Protein AF-A0A238VX78-F1 (afdb_monomer)

pLDDT: mean 89.75, std 6.93, range [69.75, 97.62]

Organism: NCBI:txid1938746

Secondary structure (DSSP, 8-state)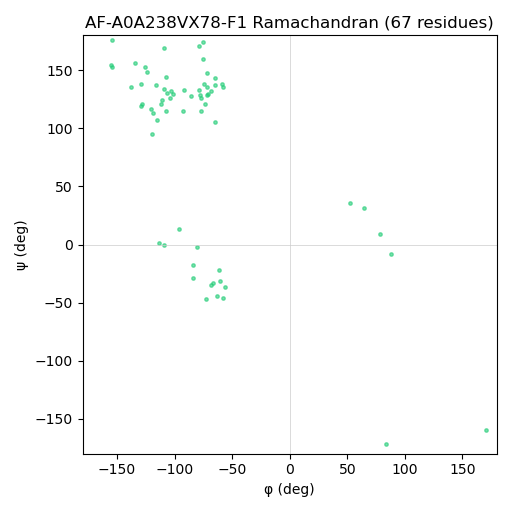:
-PEEEE----HHHHHHTEEEEES---TT-PPPTT-EEEEE-TT--EEEEEEEEEEE-SSSEEEEEEE--

Solvent-accessible surface area (backbone atoms only — not comparable to full-atom values): 4128 Å² total; per-residue (Å²): 130,67,52,77,43,80,47,88,72,54,74,63,32,63,75,69,38,39,48,78,46,62,74,74,88,49,96,91,49,86,80,54,66,70,37,54,32,31,39,28,30,90,87,67,50,76,45,49,26,30,26,72,38,73,42,88,48,98,89,41,52,34,35,37,32,34,48,77,120

Radius of gyration: 11.11 Å; Cα contacts (8 Å, |Δi|>4): 133; chains: 1; bounding box: 25×24×26 Å

Sequence (69 aa):
MPTEVTTEL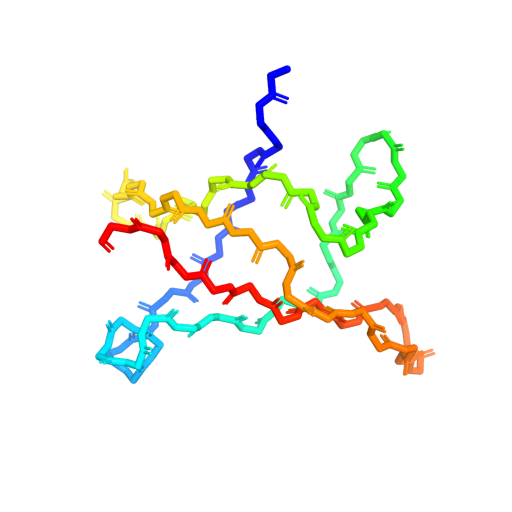GPVERALGIAYLSDVDLEDGPLPAGAAVVLVDEGGHRHPGVVAAVEPGHYGRHYRVRFTV

Foldseek 3Di:
DAAEFEDADDPVCVVQQKDKDDPTDDPVDDDDFQGWYWYQYPVRDTFTWTFNDWDDDPVGIITITGTPD

Nearest PDB structures (foldseek):
  4v9h-assembly1_BZ  TM=4.396E-01  e=1.512E-01  Thermus thermophilus HB8
  4wq1-assembly2_D5  TM=4.631E-01  e=5.538E-01  Thermus thermophilus HB8
  6r76-assembly2_D  TM=4.933E-01  e=1.584E+00  Thermococcus litoralis DSM 5473
  6r76-assembly2_C  TM=4.449E-01  e=1.237E+00  Thermococcus litoralis DSM 5473
  4lb0-assembly1_B  TM=4.764E-01  e=3.327E+00  Allorhizobium ampelinum S4

Mean predicted aligned error: 3.73 Å

Structure (mmCIF, N/CA/C/O backbone):
data_AF-A0A238VX78-F1
#
_entry.id   AF-A0A238VX78-F1
#
loop_
_atom_site.group_PDB
_atom_site.id
_atom_site.type_symbol
_atom_site.label_atom_id
_atom_site.label_alt_id
_atom_site.label_comp_id
_atom_site.label_asym_id
_atom_site.label_entity_id
_atom_site.label_seq_id
_atom_site.pdbx_PDB_ins_code
_atom_site.Cartn_x
_atom_site.Cartn_y
_atom_site.Cartn_z
_atom_site.occupancy
_atom_site.B_iso_or_equiv
_atom_site.auth_seq_id
_atom_site.auth_comp_id
_atom_site.auth_asym_id
_atom_site.auth_atom_id
_atom_site.pdbx_PDB_model_num
ATOM 1 N N . MET A 1 1 ? -1.593 15.730 4.946 1.00 69.75 1 MET A N 1
ATOM 2 C CA . MET A 1 1 ? -1.631 15.365 3.512 1.00 69.75 1 MET A CA 1
ATOM 3 C C . MET A 1 1 ? -1.315 13.877 3.423 1.00 69.75 1 MET A C 1
ATOM 5 O O . MET A 1 1 ? -0.619 13.418 4.321 1.00 69.75 1 MET A O 1
ATOM 9 N N . PRO A 1 2 ? -1.885 13.104 2.482 1.00 82.00 2 PRO A N 1
ATOM 10 C CA . PRO A 1 2 ? -1.572 11.678 2.378 1.00 82.00 2 PRO A CA 1
ATOM 11 C C . PRO A 1 2 ? -0.099 11.486 2.001 1.00 82.00 2 PRO A C 1
ATOM 13 O O . PRO A 1 2 ? 0.436 12.274 1.223 1.00 82.00 2 PRO A O 1
ATOM 16 N N . THR A 1 3 ? 0.540 10.456 2.553 1.00 90.38 3 THR A N 1
ATOM 17 C CA . THR A 1 3 ? 1.932 10.121 2.229 1.00 90.38 3 THR A CA 1
ATOM 18 C C . THR A 1 3 ? 2.002 9.545 0.820 1.00 90.38 3 THR A C 1
ATOM 20 O O . THR A 1 3 ? 1.248 8.626 0.488 1.00 90.38 3 THR A O 1
ATOM 23 N N . GLU A 1 4 ? 2.888 10.085 -0.011 1.00 92.31 4 GLU A N 1
ATOM 24 C CA . GLU A 1 4 ? 3.126 9.569 -1.358 1.00 92.31 4 GLU A CA 1
ATOM 25 C C . GLU A 1 4 ? 4.257 8.548 -1.329 1.00 92.31 4 GLU A C 1
ATOM 27 O O . GLU A 1 4 ? 5.296 8.785 -0.718 1.00 92.31 4 GLU A O 1
ATOM 32 N N . VAL A 1 5 ? 4.044 7.405 -1.978 1.00 91.50 5 VAL A N 1
ATOM 33 C CA . VAL A 1 5 ? 5.041 6.339 -2.072 1.00 91.50 5 VAL A CA 1
ATOM 34 C C . VAL A 1 5 ? 5.188 5.933 -3.527 1.00 91.50 5 VAL A C 1
ATOM 36 O O . VAL A 1 5 ? 4.235 5.456 -4.144 1.00 9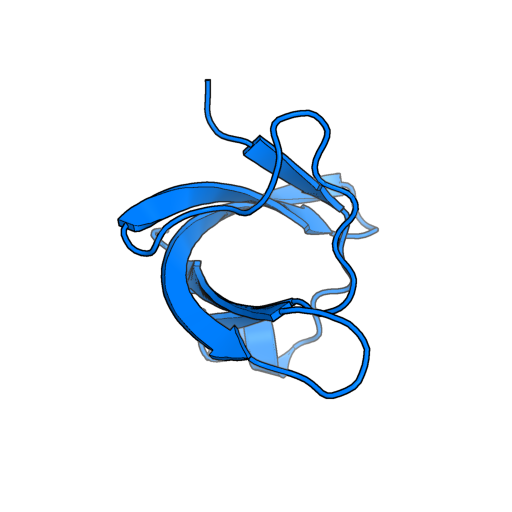1.50 5 VAL A O 1
ATOM 39 N N . THR A 1 6 ? 6.389 6.098 -4.071 1.00 91.56 6 THR A N 1
ATOM 40 C CA . THR A 1 6 ? 6.715 5.592 -5.405 1.00 91.56 6 THR A CA 1
ATOM 41 C C . THR A 1 6 ? 6.973 4.093 -5.326 1.00 91.56 6 THR A C 1
ATOM 43 O O . THR A 1 6 ? 7.752 3.641 -4.487 1.00 91.56 6 THR A O 1
ATOM 46 N N . THR A 1 7 ? 6.310 3.306 -6.169 1.00 91.25 7 THR A N 1
ATOM 47 C CA . THR A 1 7 ? 6.444 1.844 -6.160 1.00 91.25 7 THR A CA 1
ATOM 48 C C . THR A 1 7 ? 6.106 1.246 -7.523 1.00 91.25 7 THR A C 1
ATOM 50 O O . THR A 1 7 ? 5.341 1.828 -8.289 1.00 91.25 7 THR A O 1
ATOM 53 N N . GLU A 1 8 ? 6.652 0.075 -7.838 1.00 91.12 8 GLU A N 1
ATOM 54 C CA . GLU A 1 8 ? 6.258 -0.668 -9.033 1.00 91.12 8 GLU A CA 1
ATOM 55 C C . GLU A 1 8 ? 4.909 -1.361 -8.784 1.00 91.12 8 GLU A C 1
ATOM 57 O O . GLU A 1 8 ? 4.743 -2.100 -7.814 1.00 91.12 8 GLU A O 1
ATOM 62 N N . LEU A 1 9 ? 3.926 -1.120 -9.659 1.00 91.94 9 LEU A N 1
ATOM 63 C CA . LEU A 1 9 ? 2.616 -1.772 -9.598 1.00 91.94 9 LEU A CA 1
ATOM 64 C C . LEU A 1 9 ? 2.404 -2.646 -10.830 1.00 91.94 9 LEU A C 1
ATOM 66 O O . LEU A 1 9 ? 2.149 -2.149 -11.932 1.00 91.94 9 LEU A O 1
ATOM 70 N N . GLY A 1 10 ? 2.465 -3.958 -10.620 1.00 90.69 10 GLY A N 1
ATOM 71 C CA . GLY A 1 10 ? 2.212 -4.949 -11.649 1.00 90.69 10 GLY A CA 1
ATOM 72 C C . GLY A 1 10 ? 0.722 -5.111 -11.990 1.00 90.69 10 GLY A C 1
ATOM 73 O O . GLY A 1 10 ? -0.173 -4.531 -11.360 1.00 90.69 10 GLY A O 1
ATOM 74 N N . PRO A 1 11 ? 0.410 -5.920 -13.022 1.00 90.19 11 PRO A N 1
ATOM 75 C CA . PRO A 1 11 ? -0.970 -6.196 -13.423 1.00 90.19 11 PRO A CA 1
ATOM 76 C C . PRO A 1 11 ? -1.801 -6.867 -12.322 1.00 90.19 11 PRO A C 1
ATOM 78 O O . PRO A 1 11 ? -3.011 -6.659 -12.260 1.00 90.19 11 PRO A O 1
ATOM 81 N N . VAL A 1 12 ? -1.165 -7.670 -11.463 1.00 92.06 12 VAL A N 1
ATOM 82 C CA . VAL A 1 12 ? -1.839 -8.415 -10.391 1.00 92.06 12 VAL A CA 1
ATOM 83 C C . VAL A 1 12 ? -2.277 -7.469 -9.278 1.00 92.06 12 VAL A C 1
ATOM 85 O O . VAL A 1 12 ? -3.437 -7.503 -8.877 1.00 92.06 12 VAL A O 1
ATOM 88 N N . GLU A 1 13 ? -1.394 -6.581 -8.830 1.00 93.94 13 GLU A N 1
ATOM 89 C CA . GLU A 1 13 ? -1.669 -5.579 -7.798 1.00 93.94 13 GLU A CA 1
ATOM 90 C C . GLU A 1 13 ? -2.834 -4.682 -8.219 1.00 93.94 13 GLU A C 1
ATOM 92 O O . GLU A 1 13 ? -3.784 -4.472 -7.461 1.00 93.94 13 GLU A O 1
ATOM 97 N N . ARG A 1 14 ? -2.803 -4.224 -9.477 1.00 89.56 14 ARG A N 1
ATOM 98 C CA . ARG A 1 14 ? -3.868 -3.408 -10.073 1.00 89.56 14 ARG A CA 1
ATOM 99 C C . ARG A 1 14 ? -5.194 -4.161 -10.160 1.00 89.56 14 ARG A C 1
ATOM 101 O O . ARG A 1 14 ? -6.225 -3.599 -9.809 1.00 89.56 14 ARG A O 1
ATOM 108 N N . ALA A 1 15 ? -5.184 -5.422 -10.594 1.00 92.25 15 ALA A N 1
ATOM 109 C CA . ALA A 1 15 ? -6.401 -6.227 -10.707 1.00 92.25 15 ALA A CA 1
ATOM 110 C C . ALA A 1 15 ? -7.019 -6.569 -9.341 1.00 92.25 15 ALA A C 1
ATOM 112 O O . ALA A 1 15 ? -8.241 -6.643 -9.215 1.00 92.25 15 ALA A O 1
ATOM 113 N N . LEU A 1 16 ? -6.186 -6.778 -8.318 1.00 94.06 16 LEU A N 1
ATOM 114 C CA . LEU A 1 16 ? -6.631 -7.073 -6.956 1.00 94.06 16 LEU A CA 1
ATOM 115 C C . LEU A 1 16 ? -6.975 -5.811 -6.151 1.00 94.06 16 LEU A C 1
ATOM 117 O O . LEU A 1 16 ? -7.641 -5.918 -5.119 1.00 94.06 16 LEU A O 1
ATOM 121 N N . GLY A 1 17 ? -6.518 -4.634 -6.591 1.00 94.62 17 GLY A N 1
ATOM 122 C CA . GLY A 1 17 ? -6.628 -3.383 -5.840 1.00 94.62 17 GLY A CA 1
ATOM 123 C C . GLY A 1 17 ? -5.832 -3.418 -4.532 1.00 94.62 17 GLY A C 1
ATOM 124 O O . GLY A 1 17 ? -6.267 -2.857 -3.521 1.00 94.62 17 GLY A O 1
ATOM 125 N N . ILE A 1 18 ? -4.718 -4.154 -4.508 1.00 95.56 18 ILE A N 1
ATOM 126 C CA . ILE A 1 18 ? -3.874 -4.352 -3.326 1.00 95.56 18 ILE A CA 1
ATOM 127 C C . ILE A 1 18 ? -2.410 -4.260 -3.747 1.00 95.56 18 ILE A C 1
ATOM 129 O O . ILE A 1 18 ? -2.013 -4.892 -4.719 1.00 95.56 18 ILE A O 1
ATOM 133 N N . ALA A 1 19 ? -1.605 -3.544 -2.965 1.00 95.31 19 ALA A N 1
ATOM 134 C CA . ALA A 1 19 ? -0.154 -3.519 -3.100 1.00 95.31 19 ALA A CA 1
ATOM 135 C C . ALA A 1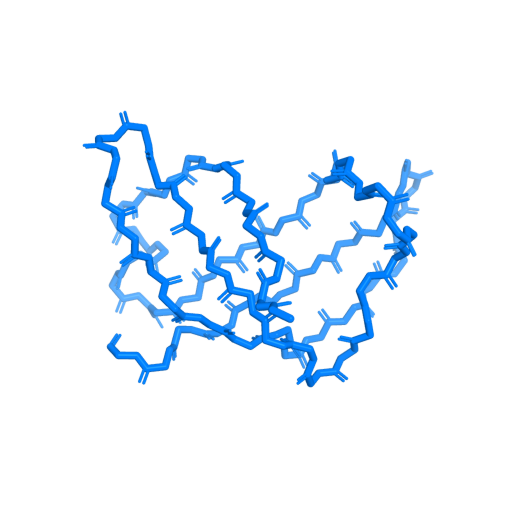 19 ? 0.522 -3.909 -1.782 1.00 95.31 19 ALA A C 1
ATOM 137 O O . ALA A 1 19 ? 0.006 -3.633 -0.693 1.00 95.31 19 ALA A O 1
ATOM 138 N N . TYR A 1 20 ? 1.690 -4.532 -1.893 1.00 93.56 20 TYR A N 1
ATOM 139 C CA . TYR A 1 20 ? 2.552 -4.855 -0.765 1.00 93.56 20 TYR A CA 1
ATOM 140 C C . TYR A 1 20 ? 3.805 -4.002 -0.860 1.00 93.56 20 TYR A C 1
ATOM 142 O O . TYR A 1 20 ? 4.523 -4.068 -1.851 1.00 93.56 20 TYR A O 1
ATOM 150 N N . LEU A 1 21 ? 4.056 -3.200 0.167 1.00 91.25 21 LEU A N 1
ATOM 151 C CA . LEU A 1 21 ? 5.227 -2.342 0.232 1.00 91.25 21 LEU A CA 1
ATOM 152 C C . LEU A 1 21 ? 6.179 -2.878 1.292 1.00 91.25 21 LEU A C 1
ATOM 154 O O . LEU A 1 21 ? 5.761 -3.182 2.411 1.00 91.25 21 LEU A O 1
ATOM 158 N N . SER A 1 22 ? 7.452 -2.960 0.949 1.00 87.12 22 SER A N 1
ATOM 159 C CA . SER A 1 22 ? 8.555 -3.266 1.856 1.00 87.12 22 SER A CA 1
ATOM 160 C C . SER A 1 22 ? 9.598 -2.166 1.753 1.00 87.12 22 SER A C 1
ATOM 162 O O . SER A 1 22 ? 9.708 -1.535 0.705 1.00 87.12 22 SER A O 1
ATOM 164 N N . ASP A 1 23 ? 10.348 -1.950 2.833 1.00 77.69 23 ASP A N 1
ATOM 165 C CA . ASP A 1 23 ? 11.507 -1.046 2.864 1.00 77.69 23 ASP A CA 1
ATOM 166 C C . ASP A 1 23 ? 11.208 0.372 2.351 1.00 77.69 23 ASP A C 1
ATOM 168 O O . ASP A 1 23 ? 12.027 1.018 1.703 1.00 77.69 23 ASP A O 1
ATOM 172 N N . VAL A 1 24 ? 9.999 0.857 2.644 1.00 81.06 24 VAL A N 1
ATOM 173 C CA . VAL A 1 24 ? 9.578 2.206 2.275 1.00 81.06 24 VAL A CA 1
ATOM 174 C C . VAL A 1 24 ? 10.279 3.205 3.186 1.00 81.06 24 VAL A C 1
ATOM 176 O O . VAL A 1 24 ? 10.094 3.155 4.405 1.00 81.06 24 VAL A O 1
ATOM 179 N N . ASP A 1 25 ? 11.052 4.113 2.595 1.00 76.12 25 ASP A N 1
ATOM 180 C CA . ASP A 1 25 ? 11.617 5.242 3.326 1.00 76.12 25 ASP A CA 1
ATOM 181 C C . ASP A 1 25 ? 10.518 6.288 3.545 1.00 76.12 25 ASP A C 1
ATOM 183 O O . ASP A 1 25 ? 9.937 6.822 2.599 1.00 76.12 25 ASP A O 1
ATOM 187 N N . LEU A 1 26 ? 10.162 6.500 4.807 1.00 80.25 26 LEU A N 1
ATOM 188 C CA . LEU A 1 26 ? 9.064 7.365 5.217 1.00 80.25 26 LEU A CA 1
ATOM 189 C C . LEU A 1 26 ? 9.647 8.482 6.076 1.00 80.25 26 LEU A C 1
ATOM 191 O O . LEU A 1 26 ? 10.100 8.224 7.192 1.00 80.25 26 LEU A O 1
ATOM 195 N N . GLU A 1 27 ? 9.595 9.719 5.577 1.00 73.44 27 GLU A N 1
ATOM 196 C CA . GLU A 1 27 ? 10.192 10.889 6.242 1.00 73.44 27 GLU A CA 1
ATOM 197 C C . GLU A 1 27 ? 9.662 11.097 7.676 1.00 73.44 27 GLU A C 1
ATOM 199 O O . GLU A 1 27 ? 10.423 11.439 8.579 1.00 73.44 27 GLU A O 1
ATOM 204 N N . ASP A 1 28 ? 8.375 10.813 7.911 1.00 75.69 28 ASP A N 1
ATOM 205 C CA . ASP A 1 28 ? 7.692 11.001 9.202 1.00 75.69 28 ASP A CA 1
ATOM 206 C C . ASP A 1 28 ? 7.629 9.721 10.065 1.00 75.69 28 ASP A C 1
ATOM 208 O O . ASP A 1 28 ? 6.886 9.641 11.050 1.00 75.69 28 ASP A O 1
ATOM 212 N N . GLY A 1 29 ? 8.403 8.691 9.710 1.00 77.06 29 GLY A N 1
ATOM 213 C CA . GLY A 1 29 ? 8.380 7.394 10.382 1.00 77.06 29 GLY A CA 1
ATOM 214 C C . GLY A 1 29 ? 7.265 6.459 9.887 1.00 77.06 29 GLY A C 1
ATOM 215 O O . GLY A 1 29 ? 6.610 6.710 8.876 1.00 77.06 29 GLY A O 1
ATOM 216 N N . PRO A 1 30 ? 7.058 5.309 10.553 1.00 84.00 30 PRO A N 1
AT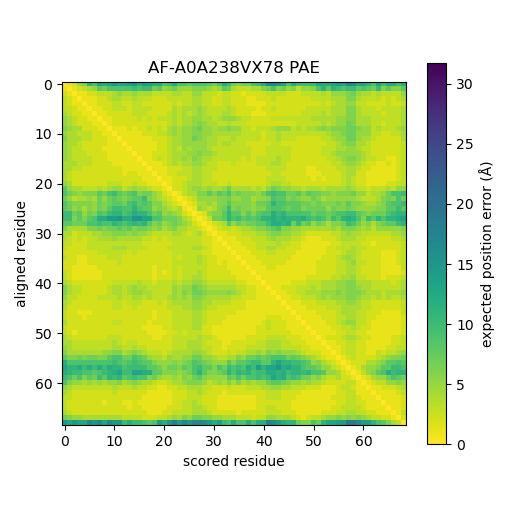OM 217 C CA . PRO A 1 30 ? 6.261 4.230 9.989 1.00 84.00 30 PRO A CA 1
ATOM 218 C C . PRO A 1 30 ? 4.764 4.554 9.950 1.00 84.00 30 PRO A C 1
ATOM 220 O O . PRO A 1 30 ? 4.175 4.958 10.952 1.00 84.00 30 PRO A O 1
ATOM 223 N N . LEU A 1 31 ? 4.119 4.242 8.824 1.00 88.75 31 LEU A N 1
ATOM 224 C CA . LEU A 1 31 ? 2.679 4.437 8.661 1.00 88.75 31 LEU A CA 1
ATOM 225 C C . LEU A 1 31 ? 1.860 3.486 9.558 1.00 88.75 31 LEU A C 1
ATOM 227 O O . LEU A 1 31 ? 2.112 2.278 9.570 1.00 88.75 31 LEU A O 1
ATOM 231 N N . PRO A 1 32 ? 0.858 3.974 10.306 1.00 91.62 32 PRO A N 1
ATOM 232 C CA . PRO A 1 32 ? -0.068 3.101 11.018 1.00 91.62 32 PRO A CA 1
ATOM 233 C C . PRO A 1 32 ? -1.084 2.458 10.061 1.00 91.62 32 PRO A C 1
ATOM 235 O O . PRO A 1 32 ? -1.373 2.978 8.982 1.00 91.62 32 PRO A O 1
ATOM 238 N N . ALA A 1 33 ? -1.695 1.348 10.486 1.00 94.06 33 ALA A N 1
ATOM 239 C CA . ALA A 1 33 ? -2.891 0.840 9.818 1.00 94.06 33 ALA A CA 1
ATOM 240 C C . ALA A 1 33 ? -4.003 1.908 9.840 1.00 94.06 33 ALA A C 1
ATOM 242 O O . ALA A 1 33 ? -4.194 2.597 10.841 1.00 94.06 33 ALA A O 1
ATOM 243 N N . GLY A 1 34 ? -4.718 2.059 8.728 1.00 94.75 34 GLY A N 1
ATOM 244 C CA . GLY A 1 34 ? -5.702 3.119 8.506 1.00 94.75 34 GLY A CA 1
ATOM 245 C C . GLY A 1 34 ? -5.123 4.413 7.927 1.00 94.75 34 GLY A C 1
ATOM 246 O O . GLY A 1 34 ? -5.898 5.285 7.537 1.00 94.75 34 GLY A O 1
ATOM 247 N N . ALA A 1 35 ? -3.796 4.551 7.823 1.00 93.75 35 ALA A N 1
ATOM 248 C CA . ALA A 1 35 ? -3.189 5.720 7.194 1.00 93.75 35 ALA A CA 1
ATOM 249 C C . ALA A 1 35 ? -3.539 5.802 5.703 1.00 93.75 35 ALA A C 1
ATOM 251 O O . ALA A 1 35 ? -3.489 4.798 4.986 1.00 93.75 35 ALA A O 1
ATOM 252 N N . ALA A 1 36 ? -3.867 7.011 5.246 1.00 94.81 36 ALA A N 1
ATOM 253 C CA . ALA A 1 36 ? -4.082 7.307 3.837 1.00 94.81 36 ALA A CA 1
ATOM 254 C C . ALA A 1 36 ? -2.740 7.462 3.115 1.00 94.81 36 ALA A C 1
ATOM 256 O O . ALA A 1 36 ? -1.860 8.195 3.575 1.00 94.81 36 ALA A O 1
ATOM 257 N N . VAL A 1 37 ? -2.621 6.807 1.965 1.00 94.38 37 VAL A N 1
ATOM 258 C CA . VAL A 1 37 ? -1.430 6.830 1.116 1.00 94.38 37 VAL A CA 1
ATOM 259 C C . VAL A 1 37 ? -1.819 7.038 -0.340 1.00 94.38 37 VAL A C 1
ATOM 261 O O . VAL A 1 37 ? -2.934 6.717 -0.755 1.00 94.38 37 VAL A O 1
ATOM 264 N N . VAL A 1 38 ? -0.893 7.561 -1.132 1.00 95.25 38 VAL A N 1
ATOM 265 C CA . VAL A 1 38 ? -1.006 7.593 -2.591 1.00 95.25 38 VAL A CA 1
ATOM 266 C C . VAL A 1 38 ? 0.181 6.842 -3.160 1.00 95.25 38 VAL A C 1
ATOM 268 O O . VAL A 1 38 ? 1.321 7.258 -2.971 1.00 95.25 38 VAL A O 1
ATOM 271 N N . LEU A 1 39 ? -0.085 5.740 -3.856 1.00 94.56 39 LEU A N 1
ATOM 272 C CA . LEU A 1 39 ? 0.960 5.020 -4.570 1.00 94.56 39 LEU A CA 1
ATOM 273 C C . LEU A 1 39 ? 1.142 5.652 -5.940 1.00 94.56 39 LEU A C 1
ATOM 275 O O . LEU A 1 39 ? 0.165 5.831 -6.669 1.00 94.56 39 LEU A O 1
ATOM 279 N N . VAL A 1 40 ? 2.373 6.004 -6.279 1.00 94.06 40 VAL A N 1
ATOM 280 C CA . VAL A 1 40 ? 2.726 6.538 -7.591 1.00 94.06 40 VAL A CA 1
ATOM 281 C C . VAL A 1 40 ? 3.497 5.455 -8.327 1.00 94.06 40 VAL A C 1
ATOM 283 O O . VAL A 1 40 ? 4.566 5.053 -7.874 1.00 94.06 40 VAL A O 1
ATOM 286 N N . ASP A 1 41 ? 2.937 4.946 -9.424 1.00 92.19 41 ASP A N 1
ATOM 287 C CA . ASP A 1 41 ? 3.653 3.969 -10.244 1.00 92.19 41 ASP A CA 1
ATOM 288 C C . ASP A 1 41 ? 4.691 4.624 -11.161 1.00 92.19 41 ASP A C 1
ATOM 290 O O . ASP A 1 41 ? 4.752 5.847 -11.292 1.00 92.19 41 ASP A O 1
ATOM 294 N N . GLU A 1 42 ? 5.523 3.811 -11.811 1.00 90.06 42 GLU A N 1
ATOM 295 C CA . GLU A 1 42 ? 6.589 4.289 -12.704 1.00 90.06 42 GLU A CA 1
ATOM 296 C C . GLU A 1 42 ? 6.070 5.094 -13.909 1.00 90.06 42 GLU A C 1
ATOM 298 O O . GLU A 1 42 ? 6.801 5.901 -14.481 1.00 90.06 42 GLU A O 1
ATOM 303 N N . GLY A 1 43 ? 4.800 4.911 -14.285 1.00 90.31 43 GLY A N 1
ATOM 304 C CA . GLY A 1 43 ? 4.130 5.713 -15.310 1.00 90.31 43 GLY A CA 1
ATOM 305 C C . GLY A 1 43 ? 3.624 7.063 -14.793 1.00 90.31 43 GLY A C 1
ATOM 306 O O . GLY A 1 43 ? 3.064 7.844 -15.562 1.00 90.31 43 GLY A O 1
ATOM 307 N N . GLY A 1 44 ? 3.793 7.344 -13.499 1.00 92.31 44 GLY A N 1
ATOM 308 C CA . GLY A 1 44 ? 3.265 8.524 -12.823 1.00 92.31 44 GLY A CA 1
ATOM 309 C C . GLY A 1 44 ? 1.777 8.422 -12.483 1.00 92.31 44 GLY A C 1
ATOM 310 O O . GLY A 1 44 ? 1.182 9.420 -12.062 1.00 92.31 44 GLY A O 1
ATOM 311 N N . HIS A 1 45 ? 1.146 7.254 -12.654 1.00 92.88 45 HIS A N 1
ATOM 312 C CA . HIS A 1 45 ? -0.250 7.084 -12.269 1.00 92.88 45 HIS A CA 1
ATOM 313 C C . HIS A 1 45 ? -0.371 6.997 -10.753 1.00 92.88 45 HIS A C 1
ATOM 315 O O . HIS A 1 45 ? 0.414 6.339 -10.073 1.00 92.88 45 HIS A O 1
ATOM 321 N N . ARG A 1 46 ? -1.389 7.677 -10.230 1.00 94.56 46 ARG A N 1
ATOM 322 C CA . ARG A 1 46 ? -1.625 7.819 -8.796 1.00 94.56 46 ARG A CA 1
ATOM 323 C C . ARG A 1 46 ? -2.765 6.901 -8.386 1.00 94.56 46 ARG A C 1
ATOM 325 O O . ARG A 1 46 ? -3.862 7.009 -8.927 1.00 94.56 46 ARG A O 1
ATOM 332 N N . HIS A 1 47 ? -2.508 6.063 -7.391 1.00 95.00 47 HIS A N 1
ATOM 333 C CA . HIS A 1 47 ? -3.440 5.078 -6.852 1.00 95.00 47 HIS A CA 1
ATOM 334 C C . HIS A 1 47 ? -3.678 5.384 -5.367 1.00 95.00 47 HIS A C 1
ATOM 336 O O . HIS A 1 47 ? -2.868 5.012 -4.511 1.00 95.00 47 HIS A O 1
ATOM 342 N N . PRO A 1 48 ? -4.749 6.129 -5.038 1.00 96.50 48 PRO A N 1
ATOM 343 C CA . PRO A 1 48 ? -5.164 6.359 -3.661 1.00 96.50 48 PRO A CA 1
ATOM 344 C C . PRO A 1 48 ? -5.443 5.043 -2.931 1.00 96.50 48 PRO A C 1
ATOM 346 O O . PRO A 1 48 ? -6.124 4.160 -3.459 1.00 96.50 48 PRO A O 1
ATOM 349 N N . GLY A 1 49 ? -4.957 4.927 -1.699 1.00 96.25 49 GLY A N 1
ATOM 350 C CA . GLY A 1 49 ? -5.143 3.738 -0.885 1.00 96.25 49 GLY A CA 1
ATOM 351 C C . GLY A 1 49 ? -5.070 3.994 0.614 1.00 96.25 49 GLY A C 1
ATOM 352 O O . GLY A 1 49 ? -4.800 5.098 1.088 1.00 96.25 49 GLY A O 1
ATOM 353 N N . VAL A 1 50 ? -5.321 2.930 1.370 1.00 96.75 50 VAL A N 1
ATOM 354 C CA . VAL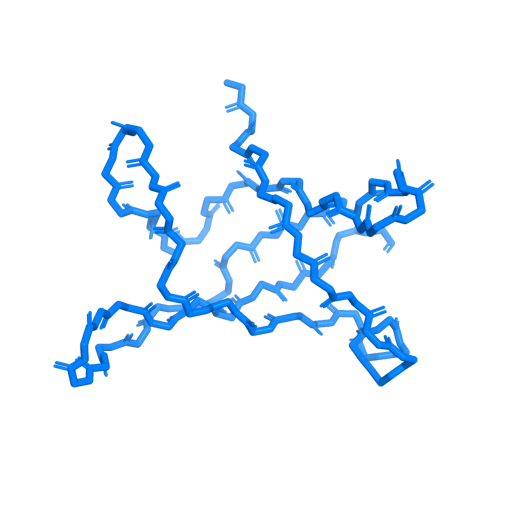 A 1 50 ? -5.237 2.907 2.832 1.00 96.75 50 VAL A CA 1
ATOM 355 C C . VAL A 1 50 ? -4.379 1.727 3.268 1.00 96.75 50 VAL A C 1
ATOM 357 O O . VAL A 1 50 ? -4.522 0.618 2.743 1.00 96.75 50 VAL A O 1
ATOM 360 N N . VAL A 1 51 ? -3.508 1.942 4.254 1.00 96.19 51 VAL A N 1
ATOM 361 C CA . VAL A 1 51 ? -2.737 0.867 4.891 1.00 96.19 51 VAL A CA 1
ATOM 362 C C . VAL A 1 51 ? -3.701 -0.068 5.624 1.00 96.19 51 VAL A C 1
ATOM 364 O O . VAL A 1 51 ? -4.234 0.257 6.680 1.00 96.19 51 VAL A O 1
ATOM 367 N N . ALA A 1 52 ? -3.945 -1.245 5.063 1.00 96.38 52 ALA A N 1
ATOM 368 C CA . ALA A 1 52 ? -4.862 -2.240 5.602 1.00 96.38 52 ALA A CA 1
ATOM 369 C C . ALA A 1 52 ? -4.216 -3.125 6.678 1.00 96.38 52 ALA A C 1
ATOM 371 O O . ALA A 1 52 ? -4.921 -3.654 7.534 1.00 96.38 52 ALA A O 1
ATOM 372 N N . ALA A 1 53 ? -2.901 -3.340 6.612 1.00 94.88 53 ALA A N 1
ATOM 373 C CA . ALA A 1 53 ? -2.144 -4.080 7.618 1.00 94.88 53 ALA A CA 1
ATOM 374 C C . ALA A 1 53 ? -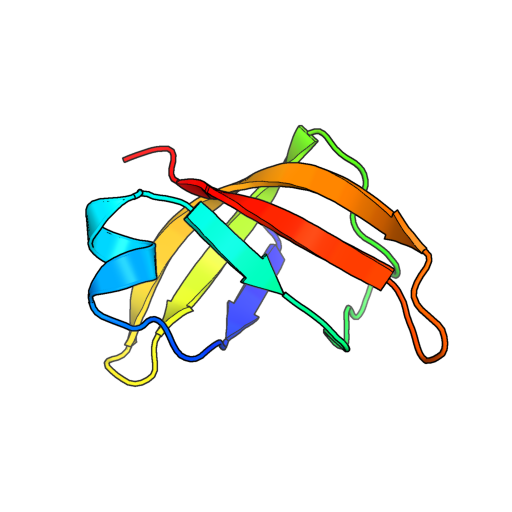0.675 -3.644 7.626 1.00 94.88 53 ALA A C 1
ATOM 376 O O . ALA A 1 53 ? -0.153 -3.207 6.598 1.00 94.88 53 ALA A O 1
ATOM 377 N N . VAL A 1 54 ? -0.032 -3.793 8.785 1.00 93.44 54 VAL A N 1
ATOM 378 C CA . VAL A 1 54 ? 1.403 -3.569 8.982 1.00 93.44 54 VAL A CA 1
ATOM 379 C C . VAL A 1 54 ? 1.976 -4.805 9.657 1.00 93.44 54 VAL A C 1
ATOM 381 O O . VAL A 1 54 ? 1.546 -5.163 10.753 1.00 93.44 54 VAL A O 1
ATOM 384 N N . GLU A 1 55 ? 2.936 -5.446 9.009 1.00 91.12 55 GLU A N 1
ATOM 385 C CA . GLU A 1 55 ? 3.574 -6.670 9.483 1.00 91.12 55 GLU A CA 1
ATOM 386 C C . GLU A 1 55 ? 5.065 -6.411 9.748 1.00 91.12 55 GLU A C 1
ATOM 388 O O . GLU A 1 55 ? 5.720 -5.716 8.966 1.00 91.12 55 GLU A O 1
ATOM 393 N N . PRO A 1 56 ? 5.631 -6.921 10.855 1.00 86.44 56 PRO A N 1
ATOM 394 C CA . PRO A 1 56 ? 7.067 -6.846 11.087 1.00 86.44 56 PRO A CA 1
ATOM 395 C C . PRO A 1 56 ? 7.807 -7.783 10.120 1.00 86.44 56 PRO A C 1
ATOM 397 O O . PRO A 1 56 ? 7.483 -8.963 10.018 1.00 86.44 56 PRO A O 1
ATOM 400 N N . GLY A 1 57 ? 8.813 -7.259 9.429 1.00 81.12 57 GLY A N 1
ATOM 401 C CA . GLY A 1 57 ? 9.748 -7.998 8.584 1.00 81.12 57 GLY A CA 1
ATOM 402 C C . GLY A 1 57 ? 11.143 -8.069 9.203 1.00 81.12 57 GLY A C 1
ATOM 403 O O . GLY A 1 57 ? 11.449 -7.380 10.175 1.00 81.12 57 GLY A O 1
ATOM 404 N N . HIS A 1 58 ? 12.014 -8.901 8.627 1.00 76.19 58 HIS A N 1
ATOM 405 C CA . HIS A 1 58 ? 13.393 -9.060 9.111 1.00 76.19 58 HIS A CA 1
ATOM 406 C C . HIS A 1 58 ? 14.235 -7.783 8.924 1.00 76.19 58 HIS A C 1
ATOM 408 O O . HIS A 1 58 ? 15.092 -7.492 9.754 1.00 76.19 58 HIS A O 1
ATOM 414 N N . TYR A 1 59 ? 13.968 -7.016 7.861 1.00 76.38 59 TYR A N 1
ATOM 415 C CA . TYR A 1 59 ? 14.717 -5.804 7.497 1.00 76.38 59 TYR A CA 1
ATOM 416 C C . TYR A 1 59 ? 13.903 -4.507 7.599 1.00 76.38 59 TYR A C 1
ATOM 418 O O . TYR A 1 59 ? 14.427 -3.430 7.343 1.00 76.38 59 TYR A O 1
ATOM 426 N N . GLY A 1 60 ? 12.641 -4.584 8.023 1.00 82.38 60 GLY A N 1
ATOM 427 C CA . GLY A 1 60 ? 11.747 -3.434 8.003 1.00 82.38 60 GLY A CA 1
ATOM 428 C C . GLY A 1 60 ? 10.311 -3.820 8.314 1.00 82.38 60 GLY A C 1
ATOM 429 O O . GLY A 1 60 ? 10.048 -4.857 8.916 1.00 82.38 60 GLY A O 1
ATOM 430 N N . ARG A 1 61 ? 9.360 -2.976 7.921 1.00 88.44 61 ARG A N 1
ATOM 431 C CA . ARG A 1 61 ? 7.926 -3.276 8.012 1.00 88.44 61 ARG A CA 1
ATOM 432 C C . ARG A 1 61 ? 7.377 -3.546 6.621 1.00 88.44 61 ARG A C 1
ATOM 434 O O . ARG A 1 61 ? 7.768 -2.888 5.661 1.00 88.44 61 ARG A O 1
ATOM 441 N N . HIS A 1 62 ? 6.441 -4.478 6.547 1.00 92.69 62 HIS A N 1
ATOM 442 C CA . HIS A 1 62 ? 5.660 -4.745 5.354 1.00 92.69 62 HIS A CA 1
ATOM 443 C C . HIS A 1 62 ? 4.288 -4.101 5.504 1.00 92.69 62 HIS A C 1
ATOM 445 O O . HIS A 1 62 ? 3.602 -4.288 6.510 1.00 92.69 62 HIS A O 1
ATOM 451 N N . TYR A 1 63 ? 3.883 -3.340 4.500 1.00 94.19 63 TYR A N 1
ATOM 452 C CA . TYR A 1 63 ? 2.604 -2.653 4.462 1.00 94.19 63 TYR A CA 1
ATOM 453 C C . TYR A 1 63 ? 1.736 -3.304 3.404 1.00 94.19 63 TYR A C 1
ATOM 455 O O . TYR A 1 63 ? 2.108 -3.351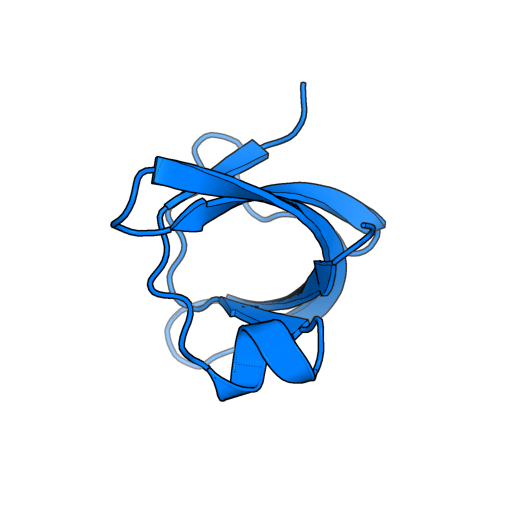 2.234 1.00 94.19 63 TYR A O 1
ATOM 463 N N . ARG A 1 64 ? 0.549 -3.759 3.793 1.00 95.69 64 ARG A N 1
ATOM 464 C CA . ARG A 1 64 ? -0.489 -4.111 2.827 1.00 95.69 64 ARG A CA 1
ATOM 465 C C . ARG A 1 64 ? -1.365 -2.892 2.610 1.00 95.69 64 ARG A C 1
ATOM 467 O O . ARG A 1 64 ? -2.070 -2.484 3.531 1.00 95.69 64 ARG A O 1
ATOM 474 N N . VAL A 1 65 ? -1.360 -2.340 1.407 1.00 96.69 65 VAL A N 1
ATOM 475 C CA . VAL A 1 65 ? -2.182 -1.192 1.015 1.00 96.69 65 VAL A CA 1
ATOM 476 C C . VAL A 1 65 ? -3.350 -1.678 0.175 1.00 96.69 65 VAL A C 1
ATOM 478 O O . VAL A 1 65 ? -3.162 -2.458 -0.753 1.00 96.69 65 VAL A O 1
ATOM 481 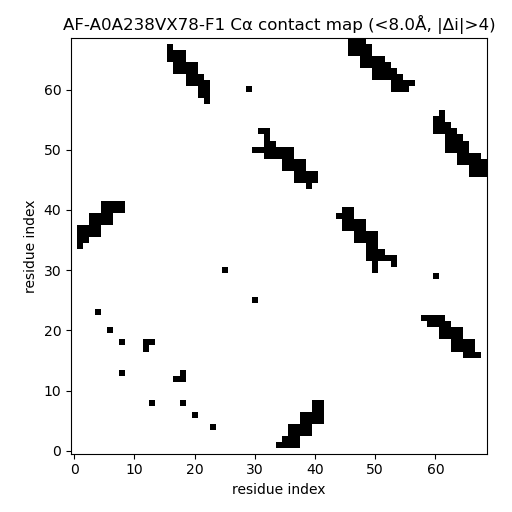N N . ARG A 1 66 ? -4.562 -1.221 0.494 1.00 97.62 66 ARG A N 1
ATOM 482 C CA . ARG A 1 66 ? -5.763 -1.466 -0.311 1.00 97.62 66 ARG A CA 1
ATOM 483 C C . ARG A 1 66 ? -6.157 -0.187 -1.033 1.00 97.62 66 ARG A C 1
ATOM 485 O O . ARG A 1 66 ? -6.245 0.860 -0.394 1.00 97.62 66 ARG A O 1
ATOM 492 N N . PHE A 1 67 ? -6.398 -0.275 -2.335 1.00 96.06 67 PHE A N 1
ATOM 493 C CA . PHE A 1 67 ? -6.789 0.875 -3.144 1.00 96.06 67 PHE A CA 1
ATOM 494 C C . PHE A 1 67 ? -8.225 1.279 -2.808 1.00 96.06 67 PHE A C 1
ATOM 496 O O . PHE A 1 67 ? -9.054 0.446 -2.428 1.00 96.06 67 PHE A O 1
ATOM 503 N N . THR A 1 68 ? -8.503 2.575 -2.897 1.00 93.31 68 THR A N 1
ATOM 504 C CA . THR A 1 68 ? -9.813 3.153 -2.562 1.00 93.31 68 THR A CA 1
ATOM 505 C C . THR A 1 68 ? -10.599 3.634 -3.780 1.00 93.31 68 THR A C 1
ATOM 507 O O . THR A 1 68 ? -11.707 4.136 -3.603 1.00 93.31 68 THR A O 1
ATOM 510 N N . VAL A 1 69 ? -10.041 3.491 -4.988 1.00 73.44 69 VAL A N 1
ATOM 511 C CA . VAL A 1 69 ? -10.668 3.825 -6.278 1.00 73.44 69 VAL A CA 1
ATOM 512 C C . VAL A 1 69 ? -10.441 2.723 -7.299 1.00 73.44 69 VAL A C 1
ATOM 514 O O . VAL A 1 69 ? -9.360 2.096 -7.239 1.00 73.44 69 VAL A O 1
#